Protein AF-A0A3D4HPI0-F1 (afdb_monomer_lite)

Radius of gyration: 21.5 Å; chains: 1; bounding box: 56×38×53 Å

Secondary structure (DSSP, 8-state):
-TTSHHHHHHHHHHHHHHHHHHHH-----------TTGGGG-SS-------------S------TT-EEEEEE-TTHHHHHHHHHTTS-TTPPEEEEEE---HHHHHHHHHHHHHHS--

Foldseek 3Di:
DCPDPVNVVVVVVVVVVLVVCLVPDDDPPPPPPDDPPVVVVPPDDDDDDDPDPDPDPDPDLDDPDPDEAEEEEEVVVLVVVLVVQQPDALSDDHYHYRYPDPPVCPVVSVVCSVVRHND

pLDDT: mean 74.22, std 20.11, range [33.28, 97.06]

Sequence (119 aa):
DAGSVQGVERFIYEMIDKIKIASRAQVLQGQGENLTVLSRLKNNGARTFSSKIRPGIDGGRRSFGSTLIAIGASTGGTEAIYHILRKLPSDMPGIVIVQHIPPKFSRMFADRMNSSTNL

Structure (mmCIF, N/CA/C/O backbone):
data_AF-A0A3D4HPI0-F1
#
_entry.id   AF-A0A3D4HPI0-F1
#
loop_
_atom_site.group_PDB
_atom_site.id
_atom_site.type_symbol
_atom_site.label_atom_id
_atom_site.label_alt_id
_atom_site.label_comp_id
_atom_site.label_asym_id
_atom_site.label_entity_id
_atom_site.label_seq_id
_atom_site.pdbx_PDB_ins_code
_atom_site.Cartn_x
_atom_site.Cartn_y
_atom_site.Cartn_z
_atom_site.occupancy
_atom_site.B_iso_or_equiv
_atom_site.auth_seq_id
_atom_site.auth_comp_id
_atom_site.auth_asym_id
_atom_site.auth_atom_id
_atom_site.pdbx_PDB_model_num
ATOM 1 N N . ASP A 1 1 ? 19.373 -4.921 -17.382 1.00 48.09 1 ASP A N 1
ATOM 2 C CA . ASP A 1 1 ? 20.247 -4.346 -16.340 1.00 48.09 1 ASP A CA 1
ATOM 3 C C . ASP A 1 1 ? 19.753 -3.007 -15.835 1.00 48.09 1 ASP A C 1
ATOM 5 O O . ASP A 1 1 ? 19.533 -2.085 -16.618 1.00 48.09 1 ASP A O 1
ATOM 9 N N . ALA A 1 2 ? 19.587 -2.905 -14.517 1.00 52.41 2 ALA A N 1
ATOM 10 C CA . ALA A 1 2 ? 19.135 -1.702 -13.811 1.00 52.41 2 ALA A CA 1
ATOM 11 C C . ALA A 1 2 ? 20.152 -0.535 -13.831 1.00 52.41 2 ALA A C 1
ATOM 13 O O . ALA A 1 2 ? 19.896 0.497 -13.223 1.00 52.41 2 ALA A O 1
ATOM 14 N N . GLY A 1 3 ? 21.289 -0.690 -14.521 1.00 51.75 3 GLY A N 1
ATOM 15 C CA . GLY A 1 3 ? 22.332 0.333 -14.676 1.00 51.75 3 GLY A CA 1
ATOM 16 C C . GLY A 1 3 ? 22.373 1.021 -16.046 1.00 51.75 3 GLY A C 1
ATOM 17 O O . GLY A 1 3 ? 23.251 1.843 -16.279 1.00 51.75 3 GLY A O 1
ATOM 18 N N . SER A 1 4 ? 21.464 0.692 -16.971 1.00 75.00 4 SER A N 1
ATOM 19 C CA . SER A 1 4 ? 21.391 1.370 -18.276 1.00 75.00 4 SER A CA 1
ATOM 20 C C . SER A 1 4 ? 20.600 2.679 -18.180 1.00 75.00 4 SER A C 1
ATOM 22 O O . SER A 1 4 ? 19.619 2.758 -17.440 1.00 75.00 4 SER A O 1
ATOM 24 N N . VAL A 1 5 ? 20.977 3.693 -18.970 1.00 74.88 5 VAL A N 1
ATOM 25 C CA . VAL A 1 5 ? 20.269 4.992 -19.050 1.00 74.88 5 VAL A CA 1
ATOM 26 C C . VAL A 1 5 ? 18.770 4.796 -19.321 1.00 74.88 5 VAL A C 1
ATOM 28 O O . VAL A 1 5 ? 17.929 5.410 -18.673 1.00 74.88 5 VAL A O 1
ATOM 31 N N . GLN A 1 6 ? 18.434 3.845 -20.193 1.00 76.12 6 GLN A N 1
ATOM 32 C CA . GLN A 1 6 ? 17.057 3.463 -20.527 1.00 76.12 6 GLN A CA 1
ATOM 33 C C . GLN A 1 6 ? 16.307 2.833 -19.339 1.00 76.12 6 GLN A C 1
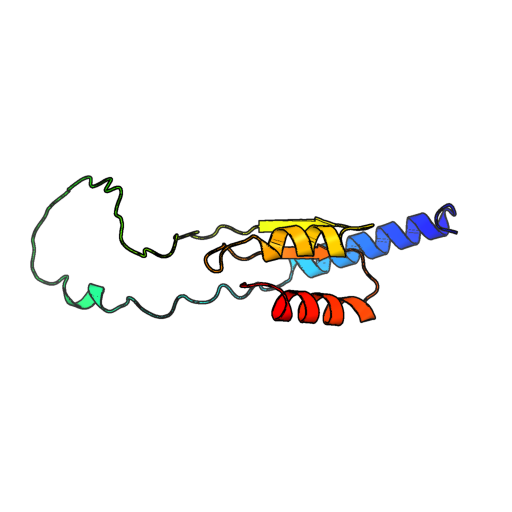ATOM 35 O O . GLN A 1 6 ? 15.095 2.998 -19.203 1.00 76.12 6 GLN A O 1
ATOM 40 N N . GLY A 1 7 ? 17.013 2.113 -18.462 1.00 76.69 7 GLY A N 1
ATOM 41 C CA . GLY A 1 7 ? 16.452 1.559 -17.230 1.00 76.69 7 GLY A CA 1
ATOM 42 C C . GLY A 1 7 ? 16.108 2.641 -16.205 1.00 76.69 7 GLY A C 1
ATOM 43 O O . GLY A 1 7 ? 15.044 2.579 -15.591 1.00 76.69 7 GLY A O 1
ATOM 44 N N . VAL A 1 8 ? 16.969 3.654 -16.064 1.00 79.00 8 VAL A N 1
ATOM 45 C CA . VAL A 1 8 ? 16.732 4.807 -15.176 1.00 79.00 8 VAL A CA 1
ATOM 46 C C . VAL A 1 8 ? 15.576 5.661 -15.688 1.00 79.00 8 VAL A C 1
ATOM 48 O O . VAL A 1 8 ? 14.703 6.052 -14.918 1.00 79.00 8 VAL A O 1
ATOM 51 N N . GLU A 1 9 ? 15.522 5.903 -16.994 1.00 84.81 9 GLU A N 1
ATOM 52 C CA . GLU A 1 9 ? 14.435 6.659 -17.611 1.00 84.81 9 GLU A CA 1
ATOM 53 C C . GLU A 1 9 ? 13.082 5.958 -17.412 1.00 84.81 9 GLU A C 1
ATOM 55 O O . GLU A 1 9 ? 12.122 6.568 -16.937 1.00 84.81 9 GLU A O 1
ATOM 60 N N . ARG A 1 10 ? 13.020 4.643 -17.659 1.00 80.88 10 ARG A N 1
ATOM 61 C CA . ARG A 1 10 ? 11.813 3.844 -17.403 1.00 80.88 10 ARG A CA 1
ATOM 62 C C . ARG A 1 10 ? 11.405 3.876 -15.926 1.00 80.88 10 ARG A C 1
ATOM 64 O O . ARG A 1 10 ? 10.217 3.965 -15.624 1.00 80.88 10 ARG A O 1
ATOM 71 N N . PHE A 1 11 ? 12.377 3.845 -15.016 1.00 74.31 11 PHE A N 1
ATOM 72 C CA . PHE A 1 11 ? 12.138 3.956 -13.578 1.00 74.31 11 PHE A CA 1
ATOM 73 C C . PHE A 1 11 ? 11.504 5.300 -13.194 1.00 74.31 11 PHE A C 1
ATOM 75 O O . PHE A 1 11 ? 10.534 5.324 -12.436 1.00 74.31 11 PHE A O 1
ATOM 82 N N . ILE A 1 12 ? 12.014 6.407 -13.738 1.00 79.88 12 ILE A N 1
ATOM 83 C CA . ILE A 1 12 ? 11.472 7.747 -13.482 1.00 79.88 12 ILE A CA 1
ATOM 84 C C . ILE A 1 12 ? 10.013 7.826 -13.944 1.00 79.88 12 ILE A C 1
ATOM 86 O O . ILE A 1 12 ? 9.157 8.261 -13.171 1.00 79.88 12 ILE A O 1
ATOM 90 N N . TYR A 1 13 ? 9.706 7.353 -15.156 1.00 85.94 13 TYR A N 1
ATOM 91 C CA . TYR A 1 13 ? 8.334 7.363 -15.670 1.00 85.94 13 TYR A CA 1
ATOM 92 C C . TYR A 1 13 ? 7.384 6.508 -14.823 1.00 85.94 13 TYR A C 1
ATOM 94 O O . TYR A 1 13 ? 6.317 6.985 -14.435 1.00 85.94 13 TYR A O 1
ATOM 102 N N . GLU A 1 14 ? 7.798 5.297 -14.437 1.00 81.94 14 GLU A N 1
ATOM 103 C CA . GLU A 1 14 ? 6.998 4.457 -13.541 1.00 81.94 14 GLU A CA 1
ATOM 104 C C . GLU A 1 14 ? 6.731 5.117 -12.181 1.00 81.94 14 GLU A C 1
ATOM 106 O O . GLU A 1 14 ? 5.660 4.933 -11.594 1.00 81.94 14 GLU A O 1
ATOM 111 N N . MET A 1 15 ? 7.704 5.858 -11.645 1.00 76.62 15 MET A N 1
ATOM 112 C CA . MET A 1 15 ? 7.559 6.549 -10.367 1.00 76.62 15 MET A CA 1
ATOM 113 C C . MET A 1 15 ? 6.574 7.719 -10.475 1.00 76.62 15 MET A C 1
ATOM 115 O O . MET A 1 15 ? 5.709 7.876 -9.610 1.00 76.62 15 MET A O 1
ATOM 119 N N . ILE A 1 16 ? 6.659 8.504 -11.552 1.00 79.19 16 ILE A N 1
ATOM 120 C CA . ILE A 1 16 ? 5.742 9.619 -11.831 1.00 79.19 16 ILE A CA 1
ATOM 121 C C . ILE A 1 16 ? 4.293 9.124 -11.911 1.00 79.19 16 ILE A C 1
ATOM 123 O O . ILE A 1 16 ? 3.406 9.729 -11.303 1.00 79.19 16 ILE A O 1
ATOM 127 N N . ASP A 1 17 ? 4.045 8.018 -12.613 1.00 81.25 17 ASP A N 1
ATOM 128 C CA . ASP A 1 17 ? 2.692 7.478 -12.768 1.00 81.25 17 ASP A CA 1
ATOM 129 C C . ASP A 1 17 ? 2.104 7.024 -11.432 1.00 81.25 17 ASP A C 1
ATOM 131 O O . ASP A 1 17 ? 0.960 7.354 -11.108 1.00 81.25 17 ASP A O 1
ATOM 135 N N . LYS A 1 18 ? 2.904 6.350 -10.599 1.00 70.56 18 LYS A N 1
ATOM 136 C CA . LYS A 1 18 ? 2.482 5.922 -9.256 1.00 70.56 18 LYS A CA 1
ATOM 137 C C . LYS A 1 18 ? 2.130 7.117 -8.364 1.00 70.56 18 LYS A C 1
ATOM 139 O O . LYS A 1 18 ? 1.112 7.069 -7.675 1.00 70.56 18 LYS A O 1
ATOM 144 N N . ILE A 1 19 ? 2.906 8.204 -8.420 1.00 73.50 19 ILE A N 1
ATOM 145 C CA . ILE A 1 19 ? 2.615 9.445 -7.679 1.00 73.50 19 ILE A CA 1
ATOM 146 C C . ILE A 1 19 ? 1.297 10.070 -8.157 1.00 73.50 19 ILE A C 1
ATOM 148 O O . ILE A 1 19 ? 0.451 10.422 -7.335 1.00 73.50 19 ILE A O 1
ATOM 152 N N . LYS A 1 20 ? 1.084 10.178 -9.474 1.00 76.56 20 LYS A N 1
ATOM 153 C CA . LYS A 1 20 ? -0.152 10.748 -10.042 1.00 76.56 20 LYS A CA 1
ATOM 154 C C . LYS A 1 20 ? -1.389 9.928 -9.680 1.00 76.56 20 LYS A C 1
ATOM 156 O O . LYS A 1 20 ? -2.420 10.509 -9.348 1.00 76.56 20 LYS A O 1
ATOM 161 N N . ILE A 1 21 ? -1.292 8.599 -9.739 1.00 73.12 21 ILE A N 1
ATOM 162 C CA . ILE A 1 21 ? -2.383 7.689 -9.366 1.00 73.12 21 ILE A CA 1
ATOM 163 C C . ILE A 1 21 ? -2.717 7.858 -7.881 1.00 73.12 21 ILE A C 1
ATOM 165 O O . ILE A 1 21 ? -3.877 8.089 -7.544 1.00 73.12 21 ILE A O 1
ATOM 169 N N . ALA A 1 22 ? -1.711 7.824 -7.002 1.00 65.50 22 ALA A N 1
ATOM 170 C CA . ALA A 1 22 ? -1.909 7.996 -5.564 1.00 65.50 22 ALA A CA 1
ATOM 171 C C . ALA A 1 22 ? -2.508 9.370 -5.217 1.00 65.50 22 ALA A C 1
ATOM 173 O O . ALA A 1 22 ? -3.439 9.450 -4.422 1.00 65.50 22 ALA A O 1
ATOM 174 N N . SER A 1 23 ? -2.043 10.444 -5.864 1.00 76.06 23 SER A N 1
ATOM 175 C CA . SER A 1 23 ? -2.543 11.809 -5.647 1.00 76.06 23 SER A CA 1
ATOM 176 C C . SER A 1 23 ? -4.018 12.001 -6.014 1.00 76.06 23 SER A C 1
ATOM 178 O O . SER A 1 23 ? -4.627 12.968 -5.561 1.00 76.06 23 SER A O 1
ATOM 180 N N . ARG A 1 24 ? -4.583 11.141 -6.868 1.00 77.75 24 ARG A N 1
ATOM 181 C CA . ARG A 1 24 ? -5.986 11.215 -7.315 1.00 77.75 24 ARG A CA 1
ATOM 182 C C . ARG A 1 24 ? -6.862 10.141 -6.675 1.00 77.75 24 ARG A C 1
ATOM 184 O O . ARG A 1 24 ? -8.062 10.110 -6.943 1.00 77.75 24 ARG A O 1
ATOM 191 N N . ALA A 1 25 ? -6.281 9.256 -5.869 1.00 76.12 25 ALA A N 1
ATOM 192 C CA . ALA A 1 25 ? -7.019 8.191 -5.219 1.00 76.12 25 ALA A CA 1
ATOM 193 C C . ALA A 1 25 ? -8.015 8.788 -4.216 1.00 76.12 25 ALA A C 1
ATOM 195 O O . ALA A 1 25 ? -7.639 9.512 -3.294 1.00 76.12 25 ALA A O 1
ATOM 196 N N . GLN A 1 26 ? -9.298 8.475 -4.394 1.00 70.00 26 GLN A N 1
ATOM 197 C CA . GLN A 1 26 ? -10.316 8.794 -3.402 1.00 70.00 26 GLN A CA 1
ATOM 198 C C . GLN A 1 26 ? -10.216 7.772 -2.274 1.00 70.00 26 GLN A C 1
ATOM 200 O O . GLN A 1 26 ? -10.684 6.640 -2.392 1.00 70.00 26 GLN A O 1
ATOM 205 N N . VAL A 1 27 ? -9.564 8.168 -1.184 1.00 66.62 27 VAL A N 1
ATOM 206 C CA . VAL A 1 27 ? -9.559 7.383 0.048 1.00 66.62 27 VAL A CA 1
ATOM 207 C C . VAL A 1 27 ? -10.940 7.540 0.666 1.00 66.62 27 VAL A C 1
ATOM 209 O O . VAL A 1 27 ? -11.297 8.628 1.118 1.00 66.62 27 VAL A O 1
ATOM 212 N N . LEU A 1 28 ? -11.735 6.471 0.655 1.00 62.06 28 LEU A N 1
ATOM 213 C CA . LEU A 1 28 ? -12.978 6.428 1.416 1.00 62.06 28 LEU A CA 1
ATOM 214 C C . LEU A 1 28 ? -12.616 6.638 2.891 1.00 62.06 28 LEU A C 1
ATOM 216 O O . LEU A 1 28 ? -12.108 5.734 3.550 1.00 62.06 28 LEU A O 1
ATOM 220 N N . GLN A 1 29 ? -12.853 7.843 3.414 1.00 54.22 29 GLN A N 1
ATOM 221 C CA . GLN A 1 29 ? -12.977 8.021 4.853 1.00 54.22 29 GLN A CA 1
ATOM 222 C C . GLN A 1 29 ? -14.199 7.206 5.249 1.00 54.22 29 GLN A C 1
ATOM 224 O O . GLN A 1 29 ? -15.318 7.571 4.887 1.00 54.22 29 GLN A O 1
ATOM 229 N N . GLY A 1 30 ? -13.980 6.080 5.931 1.00 46.72 30 GLY A N 1
ATOM 230 C CA . GLY A 1 30 ? -15.063 5.329 6.544 1.00 46.72 30 GLY A CA 1
ATOM 231 C C . GLY A 1 30 ? -15.883 6.307 7.370 1.00 46.72 30 GLY A C 1
ATOM 232 O O . GLY A 1 30 ? -15.403 6.820 8.382 1.00 46.72 30 GLY A O 1
ATOM 233 N N . GLN A 1 31 ? -17.082 6.634 6.886 1.00 45.75 31 GLN A N 1
ATOM 234 C CA . GLN A 1 31 ? -18.023 7.438 7.637 1.00 45.75 31 GLN A CA 1
ATOM 235 C C . GLN A 1 31 ? -18.281 6.654 8.914 1.00 45.75 31 GLN A C 1
ATOM 237 O O . GLN A 1 31 ? -18.794 5.537 8.880 1.00 45.75 31 GLN A O 1
ATOM 242 N N . GLY A 1 32 ? -17.823 7.208 10.035 1.00 46.41 32 GLY A N 1
ATOM 243 C CA . GLY A 1 32 ? -18.191 6.726 11.350 1.00 46.41 32 GLY A CA 1
ATOM 244 C C . GLY A 1 32 ? -19.696 6.886 11.48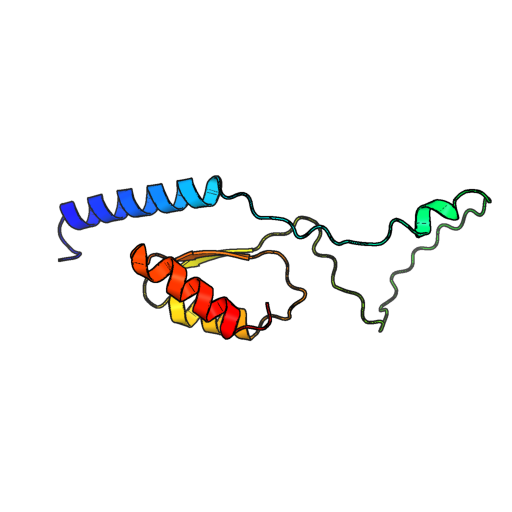8 1.00 46.41 32 GLY A C 1
ATOM 245 O O . GLY A 1 32 ? -20.179 7.932 11.910 1.00 46.41 32 GLY A O 1
ATOM 246 N N . GLU A 1 33 ? -20.428 5.864 11.069 1.00 51.28 33 GLU A N 1
ATOM 247 C CA . GLU A 1 33 ? -21.837 5.693 11.364 1.00 51.28 33 GLU A CA 1
ATOM 248 C C . GLU A 1 33 ? -22.026 5.790 12.886 1.00 51.28 33 GLU A C 1
ATOM 250 O O . GLU A 1 33 ? -21.386 5.073 13.658 1.00 51.28 33 GLU A O 1
ATOM 255 N N . ASN A 1 34 ? -22.955 6.671 13.263 1.00 45.47 34 ASN A N 1
ATOM 256 C CA . ASN A 1 34 ? -23.581 6.873 14.571 1.00 45.47 34 ASN A CA 1
ATOM 257 C C . ASN A 1 34 ? -22.86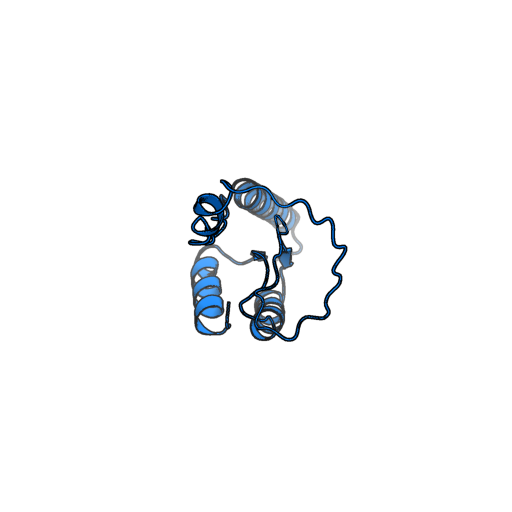9 7.738 15.624 1.00 45.47 34 ASN A C 1
ATOM 259 O O . ASN A 1 34 ? -22.112 7.245 16.451 1.00 45.47 34 ASN A O 1
ATOM 263 N N . LEU A 1 35 ? -23.308 9.006 15.717 1.00 47.09 35 LEU A N 1
ATOM 264 C CA . LEU A 1 35 ? -23.801 9.598 16.980 1.00 47.09 35 LEU A CA 1
ATOM 265 C C . LEU A 1 35 ? -24.630 10.884 16.758 1.00 47.09 35 LEU A C 1
ATOM 267 O O . LEU A 1 35 ? -24.507 11.877 17.471 1.00 47.09 35 LEU A O 1
ATOM 271 N N . THR A 1 36 ? -25.582 10.845 15.821 1.00 43.41 36 THR A N 1
ATOM 272 C CA . THR A 1 36 ? -26.636 11.876 15.662 1.00 43.41 36 THR A CA 1
ATOM 273 C C . THR A 1 36 ? -27.739 11.762 16.735 1.00 43.41 36 THR A C 1
ATOM 275 O O . THR A 1 36 ? -28.797 12.376 16.627 1.00 43.41 36 THR A O 1
ATOM 278 N N . VAL A 1 37 ? -27.518 10.988 17.805 1.00 48.91 37 VAL A N 1
ATOM 279 C CA . VAL A 1 37 ? -28.493 10.795 18.896 1.00 48.91 37 VAL A CA 1
ATOM 280 C C . VAL A 1 37 ? -28.392 11.900 19.960 1.00 48.91 37 VAL A C 1
ATOM 282 O O . VAL A 1 37 ? -29.367 12.184 20.651 1.00 48.91 37 VAL A O 1
ATOM 285 N N . LEU A 1 38 ? -27.267 12.621 20.045 1.00 45.47 38 LEU A N 1
ATOM 286 C CA . LEU A 1 38 ? -27.082 13.679 21.051 1.00 45.47 38 LEU A CA 1
ATOM 287 C C . LEU A 1 38 ? -27.679 15.042 20.657 1.00 45.47 38 LEU A C 1
ATOM 289 O O . LEU A 1 38 ? -27.830 15.914 21.512 1.00 45.47 38 LEU A O 1
ATOM 293 N N . SER A 1 39 ? -28.094 15.234 19.402 1.00 45.59 39 SER A N 1
ATOM 294 C CA . SER A 1 39 ? -28.704 16.501 18.963 1.00 45.59 39 SER A CA 1
ATOM 295 C C . SER A 1 39 ? -30.169 16.657 19.389 1.00 45.59 39 SER A C 1
ATOM 297 O O . SER A 1 39 ? -30.696 17.764 19.330 1.00 45.59 39 SER A O 1
ATOM 299 N N . ARG A 1 40 ? -30.826 15.589 19.876 1.00 42.06 40 ARG A N 1
ATOM 300 C CA . ARG A 1 40 ? -32.219 15.645 20.367 1.00 42.06 40 ARG A CA 1
ATOM 301 C C . ARG A 1 40 ? -32.367 16.120 21.819 1.00 42.06 40 ARG A C 1
ATOM 303 O O . ARG A 1 40 ? -33.488 16.352 22.250 1.00 42.06 40 ARG A O 1
ATOM 310 N N . LEU A 1 41 ? -31.271 16.329 22.557 1.00 47.88 41 LEU A N 1
ATOM 311 C CA . LEU A 1 41 ? -31.316 16.799 23.954 1.00 47.88 41 LEU A CA 1
ATOM 312 C C . LEU A 1 41 ? -30.972 18.290 24.129 1.00 47.88 41 LEU A C 1
ATOM 314 O O . LEU A 1 41 ? -30.947 18.791 25.248 1.00 47.88 41 LEU A O 1
ATOM 318 N N . LYS A 1 42 ? -30.750 19.038 23.041 1.00 43.31 42 LYS A N 1
ATOM 319 C CA . LYS A 1 42 ? -30.326 20.452 23.086 1.00 43.31 42 LYS A CA 1
ATOM 320 C C . LYS A 1 42 ? -31.445 21.477 23.330 1.00 43.31 42 LYS A C 1
ATOM 322 O O . LYS A 1 42 ? -31.222 22.663 23.114 1.00 43.31 42 LYS A O 1
ATOM 327 N N . ASN A 1 43 ? -32.610 21.044 23.810 1.00 44.56 43 ASN A N 1
ATOM 328 C CA . ASN A 1 43 ? -33.764 21.914 24.052 1.00 44.56 43 ASN A CA 1
ATOM 329 C C . ASN A 1 43 ? -34.113 22.103 25.533 1.00 44.56 43 ASN A C 1
ATOM 331 O O . ASN A 1 43 ? -35.272 22.338 25.830 1.00 44.56 43 ASN A O 1
ATOM 335 N N . ASN A 1 44 ? -33.148 22.049 26.459 1.00 44.56 44 ASN A N 1
ATOM 336 C CA . ASN A 1 44 ? -33.325 22.665 27.779 1.00 44.56 44 ASN A CA 1
ATOM 337 C C . ASN A 1 44 ? -31.991 23.165 28.338 1.00 44.56 44 ASN A C 1
ATOM 339 O O . ASN A 1 44 ? -31.032 22.414 28.500 1.00 44.56 44 ASN A O 1
ATOM 343 N N . GLY A 1 45 ? -31.933 24.476 28.567 1.00 48.22 45 GLY A N 1
ATOM 344 C CA . GLY A 1 45 ? -30.727 25.210 28.912 1.00 48.22 45 GLY A CA 1
ATOM 345 C C . GLY A 1 45 ? -30.081 24.757 30.217 1.00 48.22 45 GLY A C 1
ATOM 346 O O . GLY A 1 45 ? -30.681 24.827 31.281 1.00 48.22 45 GLY A O 1
ATOM 347 N N . ALA A 1 46 ? -28.803 24.403 30.137 1.00 39.97 46 ALA A N 1
ATOM 348 C CA . ALA A 1 46 ? -27.884 24.499 31.258 1.00 39.97 46 ALA A CA 1
ATOM 349 C C . ALA A 1 46 ? -26.478 24.764 30.712 1.00 39.97 46 ALA A C 1
ATOM 351 O O . ALA A 1 46 ? -25.866 23.939 30.035 1.00 39.97 46 ALA A O 1
ATOM 352 N N . ARG A 1 47 ? -25.979 25.970 30.984 1.00 48.59 47 ARG A N 1
ATOM 353 C CA . ARG A 1 47 ? -24.577 26.338 30.804 1.00 48.59 47 ARG A CA 1
ATOM 354 C C . ARG A 1 47 ? -23.748 25.567 31.826 1.00 48.59 47 ARG A C 1
ATOM 356 O O . ARG A 1 47 ? -23.931 25.761 33.024 1.00 48.59 47 ARG A O 1
ATOM 363 N N . THR A 1 48 ? -22.775 24.780 31.384 1.00 33.28 48 THR A N 1
ATOM 364 C CA . THR A 1 48 ? -21.622 24.452 32.231 1.00 33.28 48 THR A CA 1
ATOM 365 C C . THR A 1 48 ? -20.384 24.304 31.359 1.00 33.28 48 THR A C 1
ATOM 367 O O . THR A 1 48 ? -20.152 23.275 30.731 1.00 33.28 48 THR A O 1
ATOM 370 N N . PHE A 1 49 ? -19.587 25.370 31.312 1.00 51.03 49 PHE A N 1
ATOM 371 C CA . PHE A 1 49 ? -18.181 25.277 30.944 1.00 51.03 49 PHE A CA 1
ATOM 372 C C . PHE A 1 49 ? -17.496 24.435 32.027 1.00 51.03 49 PHE A C 1
ATOM 374 O O . PHE A 1 49 ? -17.416 24.849 33.180 1.00 51.03 49 PHE A O 1
ATOM 381 N N . SER A 1 50 ? -17.035 23.239 31.677 1.00 41.59 50 SER A N 1
ATOM 382 C CA . SER A 1 50 ? -16.155 22.447 32.532 1.00 41.59 50 SER A CA 1
ATOM 383 C C . SER A 1 50 ? -15.024 21.934 31.660 1.00 41.59 50 SER A C 1
ATOM 385 O O . SER A 1 50 ? -15.205 21.017 30.860 1.00 41.59 50 SER A O 1
ATOM 387 N N . SER A 1 51 ? -13.856 22.563 31.805 1.00 51.00 51 SER A N 1
ATOM 388 C CA . SER A 1 51 ? -12.598 21.978 31.368 1.00 51.00 51 SER A CA 1
ATOM 389 C C . SER A 1 51 ? -12.469 20.614 32.040 1.00 51.00 51 SER A C 1
ATOM 391 O O . SER A 1 51 ? -12.337 20.516 33.260 1.00 51.00 51 SER A O 1
ATOM 393 N N . LYS A 1 52 ? -12.547 19.553 31.249 1.00 38.22 52 LYS A N 1
ATOM 394 C CA . LYS A 1 52 ? -12.379 18.185 31.723 1.00 38.22 52 LYS A CA 1
ATOM 395 C C . LYS A 1 52 ? -11.389 17.493 30.803 1.00 38.22 52 LYS A C 1
ATOM 397 O O . LYS A 1 52 ? -11.762 16.707 29.941 1.00 38.22 52 LYS A O 1
ATOM 402 N N . ILE A 1 53 ? -10.107 17.782 31.029 1.00 50.00 53 ILE A N 1
ATOM 403 C CA . ILE A 1 53 ? -9.074 16.773 30.805 1.00 50.00 53 ILE A CA 1
ATOM 404 C C . ILE A 1 53 ? -9.406 15.657 31.797 1.00 50.00 53 ILE A C 1
ATOM 406 O O . ILE A 1 53 ? -9.199 15.797 32.999 1.00 50.00 53 ILE A O 1
ATOM 410 N N . ARG A 1 54 ? -10.029 14.590 31.300 1.00 39.59 54 ARG A N 1
ATOM 411 C CA . ARG A 1 54 ? -10.153 13.328 32.024 1.00 39.59 54 ARG A CA 1
ATOM 412 C C . ARG A 1 54 ? -9.183 12.351 31.364 1.00 39.59 54 ARG A C 1
ATOM 414 O O . ARG A 1 54 ? -9.348 12.107 30.169 1.00 39.59 54 ARG A O 1
ATOM 421 N N . PRO A 1 55 ? -8.216 11.764 32.087 1.00 44.38 55 PRO A N 1
ATOM 422 C CA . PRO A 1 55 ? -7.614 10.514 31.654 1.00 44.38 55 PRO A CA 1
ATOM 423 C C . PRO A 1 55 ? -8.681 9.433 31.880 1.00 44.38 55 PRO A C 1
ATOM 425 O O . PRO A 1 55 ? -8.815 8.879 32.967 1.00 44.38 55 PRO A O 1
ATOM 428 N N . GLY A 1 56 ? -9.561 9.268 30.893 1.00 40.22 56 GLY A N 1
ATOM 429 C CA . GLY A 1 56 ? -10.704 8.366 30.959 1.00 40.22 56 GLY A CA 1
ATOM 430 C C . GLY A 1 56 ? -10.319 6.974 30.490 1.00 40.22 56 GLY A C 1
ATOM 431 O O . GLY A 1 56 ? -10.157 6.747 29.296 1.00 40.22 56 GLY A O 1
ATOM 432 N N . ILE A 1 57 ? -10.185 6.065 31.452 1.00 50.69 57 ILE A N 1
ATOM 433 C CA . ILE A 1 57 ? -10.246 4.614 31.285 1.00 50.69 57 ILE A CA 1
ATOM 434 C C . ILE A 1 57 ? -11.692 4.275 30.906 1.00 50.69 57 ILE A C 1
ATOM 436 O O . ILE A 1 57 ? -12.496 3.941 31.758 1.00 50.69 57 ILE A O 1
ATOM 440 N N . ASP A 1 58 ? -12.022 4.446 29.634 1.00 43.19 58 ASP A N 1
ATOM 441 C CA . ASP A 1 58 ? -13.211 3.926 28.961 1.00 43.19 58 ASP A CA 1
ATOM 442 C C . ASP A 1 58 ? -12.750 3.629 27.530 1.00 43.19 58 ASP A C 1
ATOM 444 O O . ASP A 1 58 ? -11.900 4.359 27.024 1.00 43.19 58 ASP A O 1
ATOM 448 N N . GLY A 1 59 ? -13.245 2.565 26.888 1.00 48.91 59 GLY A N 1
ATOM 449 C CA . GLY A 1 59 ? -12.872 2.091 25.540 1.00 48.91 59 GLY A CA 1
ATOM 450 C C . GLY A 1 59 ? -13.149 3.074 24.387 1.00 48.91 59 GLY A C 1
ATOM 451 O O . GLY A 1 59 ? -13.809 2.733 23.407 1.00 48.91 59 GLY A O 1
ATOM 452 N N . GLY A 1 60 ? -12.669 4.308 24.515 1.00 47.31 60 GLY A N 1
ATOM 453 C CA . GLY A 1 60 ? -12.796 5.421 23.600 1.00 47.31 60 GLY A CA 1
ATOM 454 C C . GLY A 1 60 ? -11.903 5.205 22.396 1.00 47.31 60 GLY A C 1
ATOM 455 O O . GLY A 1 60 ? -10.683 5.341 22.461 1.00 47.31 60 GLY A O 1
ATOM 456 N N . ARG A 1 61 ? -12.549 4.886 21.280 1.00 58.44 61 ARG A N 1
ATOM 457 C CA . ARG A 1 61 ? -11.975 4.900 19.937 1.00 58.44 61 ARG A CA 1
ATOM 458 C C . ARG A 1 61 ? -11.179 6.199 19.758 1.00 58.44 61 ARG A C 1
ATOM 460 O O . ARG A 1 61 ? -11.756 7.287 19.845 1.00 58.44 61 ARG A O 1
ATOM 467 N N . ARG A 1 62 ? -9.858 6.100 19.569 1.00 63.84 62 ARG A N 1
ATOM 468 C CA . ARG A 1 62 ? -8.999 7.274 19.374 1.00 63.84 62 ARG A CA 1
ATOM 469 C C . ARG A 1 62 ? -9.504 8.044 18.151 1.00 63.84 62 ARG A C 1
ATOM 471 O O . ARG A 1 62 ? -9.596 7.492 17.060 1.00 63.84 62 ARG A O 1
ATOM 478 N N . SER A 1 63 ? -9.895 9.306 18.338 1.00 69.62 63 SER A N 1
ATOM 479 C CA . SER A 1 63 ? -10.373 10.144 17.235 1.00 69.62 63 SER A CA 1
ATOM 480 C C . SER A 1 63 ? -9.179 10.765 16.523 1.00 69.62 63 SER A C 1
ATOM 482 O O . SER A 1 63 ? -8.529 11.664 17.054 1.00 69.62 63 SER A O 1
ATOM 484 N N . PHE A 1 64 ? -8.887 10.271 15.322 1.00 76.62 64 PHE A N 1
ATOM 485 C CA . PHE A 1 64 ? -7.786 10.750 14.486 1.00 76.62 64 PHE A CA 1
ATOM 486 C C . PHE A 1 64 ? -8.160 11.915 13.555 1.00 76.62 64 PHE A C 1
ATOM 488 O O . PHE A 1 64 ? -7.351 12.314 12.722 1.00 76.62 64 PHE A O 1
ATOM 495 N N . GLY A 1 65 ? -9.363 12.487 13.681 1.00 78.62 65 GLY A N 1
ATOM 496 C CA . GLY A 1 65 ? -9.799 13.620 12.857 1.00 78.62 65 GLY A CA 1
ATOM 497 C C . GLY A 1 65 ? -9.565 13.390 11.355 1.00 78.62 65 GLY A C 1
ATOM 498 O O . GLY A 1 65 ? -9.968 12.368 10.807 1.00 78.62 65 GLY A O 1
ATOM 499 N N . SER A 1 66 ? -8.895 14.340 10.696 1.00 83.62 66 SER A N 1
ATOM 500 C CA . SER A 1 66 ? -8.509 14.283 9.276 1.00 83.62 66 SER A CA 1
ATOM 501 C C . SER A 1 66 ? -7.060 13.819 9.047 1.00 83.62 66 SER A C 1
ATOM 503 O O . SER A 1 66 ? -6.447 14.185 8.044 1.00 83.62 66 SER A O 1
ATOM 505 N N . THR A 1 67 ? -6.471 13.069 9.981 1.00 89.69 67 THR A N 1
ATOM 506 C CA . THR A 1 67 ? -5.097 12.565 9.855 1.00 89.69 67 THR A CA 1
ATOM 507 C C . THR A 1 67 ? -5.028 11.370 8.900 1.00 89.69 67 THR A C 1
ATOM 509 O O . THR A 1 67 ? -5.854 10.463 8.961 1.00 89.69 67 THR A O 1
ATOM 512 N N . LEU A 1 68 ? -4.004 11.358 8.042 1.00 90.81 68 LEU A N 1
ATOM 513 C CA . LEU A 1 68 ? -3.678 10.270 7.120 1.00 90.81 68 LEU A CA 1
ATOM 514 C C . LEU A 1 68 ? -2.192 9.921 7.261 1.00 90.81 68 LEU A C 1
ATOM 516 O O . LEU A 1 68 ? -1.361 10.815 7.421 1.00 90.81 68 LEU A O 1
ATOM 520 N N . ILE A 1 69 ? -1.854 8.637 7.163 1.00 90.88 69 ILE A N 1
ATOM 521 C CA . ILE A 1 69 ? -0.465 8.170 7.088 1.00 90.88 69 ILE A CA 1
ATOM 522 C C . ILE A 1 69 ? -0.164 7.787 5.637 1.00 90.88 69 ILE A C 1
ATOM 524 O O . ILE A 1 69 ? -0.886 6.992 5.043 1.00 90.88 69 ILE A O 1
ATOM 528 N N . ALA A 1 70 ? 0.913 8.323 5.066 1.00 94.06 70 ALA A N 1
ATOM 529 C CA . ALA A 1 70 ? 1.396 7.941 3.741 1.00 94.06 70 ALA A CA 1
ATOM 530 C C . ALA A 1 70 ? 2.731 7.191 3.859 1.00 94.06 70 ALA A C 1
ATOM 532 O O . ALA A 1 70 ? 3.650 7.667 4.524 1.00 94.06 70 ALA A O 1
ATOM 533 N N . ILE A 1 71 ? 2.848 6.029 3.212 1.00 91.19 71 ILE A N 1
ATOM 534 C CA . ILE A 1 71 ? 4.064 5.202 3.196 1.00 91.19 71 ILE A CA 1
ATOM 535 C C . ILE A 1 71 ? 4.508 4.992 1.748 1.00 91.19 71 ILE A C 1
ATOM 537 O O . ILE A 1 71 ? 3.749 4.479 0.928 1.00 91.19 71 ILE A O 1
ATOM 541 N N . GLY A 1 72 ? 5.752 5.354 1.438 1.00 91.12 72 GLY A N 1
ATOM 542 C CA . GLY A 1 72 ? 6.407 5.041 0.167 1.00 91.12 72 GLY A CA 1
ATOM 543 C C . GLY A 1 72 ? 7.511 4.008 0.373 1.00 91.12 72 GLY A C 1
ATOM 544 O O . GLY A 1 72 ? 8.350 4.189 1.254 1.00 91.12 72 GLY A O 1
ATOM 545 N N . ALA A 1 73 ? 7.528 2.934 -0.418 1.00 90.50 73 ALA A N 1
ATOM 546 C CA . ALA A 1 73 ? 8.547 1.891 -0.309 1.00 90.50 73 ALA A CA 1
ATOM 547 C C . ALA A 1 73 ? 8.873 1.216 -1.656 1.00 90.50 73 ALA A C 1
ATOM 549 O O . ALA A 1 73 ? 8.135 1.327 -2.637 1.00 90.50 73 ALA A O 1
ATOM 550 N N . SER A 1 74 ? 10.020 0.533 -1.713 1.00 82.44 74 SER A N 1
ATOM 551 C CA . SER A 1 74 ? 10.549 -0.114 -2.923 1.00 82.44 74 SER A CA 1
ATOM 552 C C . SER A 1 74 ? 11.194 -1.463 -2.564 1.00 82.44 74 SER A C 1
ATOM 554 O O . SER A 1 74 ? 10.504 -2.324 -2.017 1.00 82.44 74 SER A O 1
ATOM 556 N N . THR A 1 75 ? 12.485 -1.678 -2.823 1.00 82.38 75 THR A N 1
ATOM 557 C CA . THR A 1 75 ? 13.202 -2.914 -2.466 1.00 82.38 75 THR A CA 1
ATOM 558 C C . THR A 1 75 ? 13.039 -3.257 -0.982 1.00 82.38 75 THR A C 1
ATOM 560 O O . THR A 1 75 ? 13.273 -2.415 -0.120 1.00 82.38 75 THR A O 1
ATOM 563 N N . GLY A 1 76 ? 12.601 -4.486 -0.680 1.00 87.38 76 GLY A N 1
ATOM 564 C CA . GLY A 1 76 ? 12.324 -4.950 0.691 1.00 87.38 76 GLY A CA 1
ATOM 565 C C . GLY A 1 76 ? 11.070 -4.350 1.349 1.00 87.38 76 GLY A C 1
ATOM 566 O O . GLY A 1 76 ? 10.698 -4.753 2.450 1.00 87.38 76 GLY A O 1
ATOM 567 N N . GLY A 1 77 ? 10.386 -3.420 0.676 1.00 92.19 77 GLY A N 1
ATOM 568 C CA . GLY A 1 77 ? 9.251 -2.681 1.223 1.00 92.19 77 GLY A CA 1
ATOM 569 C C . GLY A 1 77 ? 8.036 -3.547 1.546 1.00 92.19 77 GLY A C 1
ATOM 570 O O . GLY A 1 77 ? 7.349 -3.277 2.526 1.00 92.19 77 GLY A O 1
ATOM 571 N N . THR A 1 78 ? 7.810 -4.634 0.803 1.00 94.38 78 THR A N 1
ATOM 572 C CA . THR A 1 78 ? 6.675 -5.542 1.034 1.00 94.38 78 THR A CA 1
ATOM 573 C C . THR A 1 78 ? 6.703 -6.162 2.430 1.00 94.38 78 THR A C 1
ATOM 575 O O . THR A 1 78 ? 5.693 -6.136 3.131 1.00 94.38 78 THR A O 1
ATOM 578 N N . GLU A 1 79 ? 7.860 -6.672 2.861 1.00 95.56 79 GLU A N 1
ATOM 579 C CA . GLU A 1 79 ? 8.018 -7.248 4.200 1.00 95.56 79 GLU A CA 1
ATOM 580 C C . GLU A 1 79 ? 8.077 -6.160 5.273 1.00 95.56 79 GLU A C 1
ATOM 582 O O . GLU A 1 79 ? 7.464 -6.304 6.329 1.00 95.56 79 GLU A O 1
ATOM 587 N N . ALA A 1 80 ? 8.754 -5.040 5.003 1.00 94.44 80 ALA A N 1
ATOM 588 C CA . ALA A 1 80 ? 8.831 -3.932 5.952 1.00 94.44 80 ALA A CA 1
ATOM 589 C C . ALA A 1 80 ? 7.439 -3.370 6.287 1.00 94.44 80 ALA A C 1
ATOM 591 O O . ALA A 1 80 ? 7.093 -3.225 7.460 1.00 94.44 80 ALA A O 1
ATOM 592 N N . ILE A 1 81 ? 6.614 -3.120 5.266 1.00 97.06 81 ILE A N 1
ATOM 593 C CA . ILE A 1 81 ? 5.234 -2.656 5.433 1.00 97.06 81 ILE A CA 1
ATOM 594 C C . ILE A 1 81 ? 4.419 -3.699 6.194 1.00 97.06 81 ILE A C 1
ATOM 596 O O . ILE A 1 81 ? 3.752 -3.348 7.163 1.00 97.06 81 ILE A O 1
ATOM 600 N N . TYR A 1 82 ? 4.523 -4.978 5.829 1.00 96.81 82 TYR A N 1
ATOM 601 C CA . TYR A 1 82 ? 3.842 -6.049 6.554 1.00 96.81 82 TYR A CA 1
ATOM 602 C C . TYR A 1 82 ? 4.185 -6.048 8.053 1.00 96.81 82 TYR A C 1
ATOM 604 O O . TYR A 1 82 ? 3.290 -6.113 8.899 1.00 96.81 82 TYR A O 1
ATOM 612 N N . HIS A 1 83 ? 5.468 -5.914 8.400 1.00 96.69 83 HIS A N 1
ATOM 613 C CA . HIS A 1 83 ? 5.926 -5.864 9.789 1.00 96.69 83 HIS A CA 1
ATOM 614 C C . HIS A 1 83 ? 5.424 -4.649 10.568 1.00 96.69 83 HIS A C 1
ATOM 616 O O . HIS A 1 83 ? 5.238 -4.755 11.783 1.00 96.69 83 HIS A O 1
ATOM 622 N N . ILE A 1 84 ? 5.215 -3.521 9.891 1.00 95.44 84 ILE A N 1
ATOM 623 C CA . ILE A 1 84 ? 4.611 -2.327 10.480 1.00 95.44 84 ILE A CA 1
ATOM 624 C C . ILE A 1 84 ? 3.122 -2.583 10.7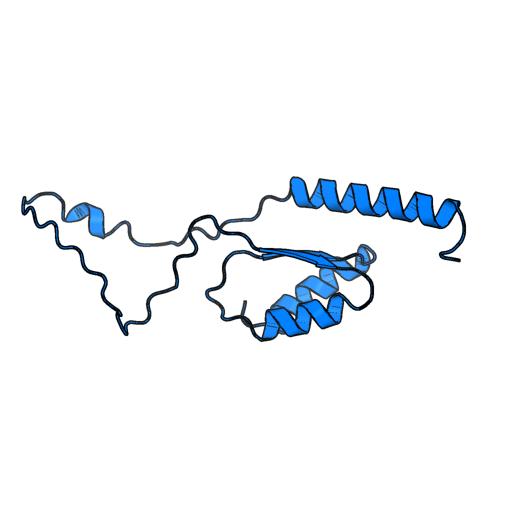08 1.00 95.44 84 ILE A C 1
ATOM 626 O O . ILE A 1 84 ? 2.679 -2.5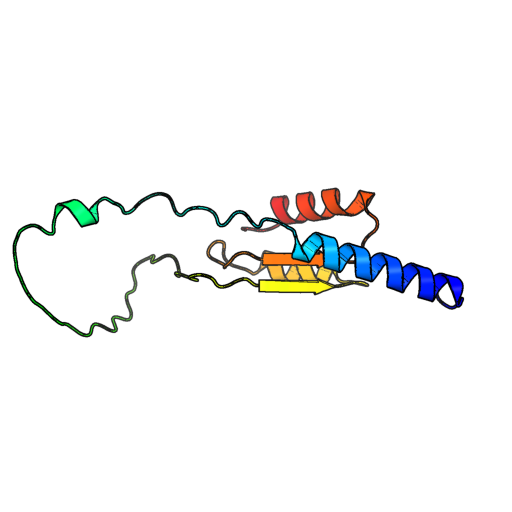62 11.854 1.00 95.44 84 ILE A O 1
ATOM 630 N N . LEU A 1 85 ? 2.369 -2.891 9.645 1.00 96.31 85 LEU A N 1
ATOM 631 C CA . LEU A 1 85 ? 0.907 -2.993 9.688 1.00 96.31 85 LEU A CA 1
ATOM 632 C C . LEU A 1 85 ? 0.418 -4.061 10.674 1.00 96.31 85 LEU A C 1
ATOM 634 O O . LEU A 1 85 ? -0.526 -3.813 11.415 1.00 96.31 85 LEU A O 1
ATOM 638 N N . ARG A 1 86 ? 1.100 -5.212 10.775 1.00 96.12 86 ARG A N 1
ATOM 639 C CA . ARG A 1 86 ? 0.732 -6.284 11.725 1.00 96.12 86 ARG A CA 1
ATOM 640 C C . ARG A 1 86 ? 0.828 -5.886 13.203 1.00 96.12 86 ARG A C 1
ATOM 642 O O . ARG A 1 86 ? 0.337 -6.620 14.054 1.00 96.12 86 ARG A O 1
ATOM 649 N N . LYS A 1 87 ? 1.548 -4.805 13.522 1.00 94.56 87 LYS A N 1
ATOM 650 C CA . LYS A 1 87 ? 1.719 -4.293 14.892 1.00 94.56 87 LYS A CA 1
ATOM 651 C C . LYS A 1 87 ? 0.783 -3.123 15.190 1.00 94.56 87 LYS A C 1
ATOM 653 O O . LYS A 1 87 ? 0.756 -2.661 16.329 1.00 94.56 87 LYS A O 1
ATOM 658 N N . LEU A 1 88 ? 0.066 -2.616 14.186 1.00 94.06 88 LEU A N 1
ATOM 659 C CA . LEU A 1 88 ? -0.840 -1.493 14.365 1.00 94.06 88 LEU A CA 1
ATOM 660 C C . LEU A 1 88 ? -2.180 -1.974 14.951 1.00 94.06 88 LEU A C 1
ATOM 662 O O . LEU A 1 88 ? -2.677 -3.030 14.559 1.00 94.06 88 LEU A O 1
ATOM 666 N N . PRO A 1 89 ? -2.772 -1.218 15.890 1.00 92.06 89 PRO A N 1
ATOM 667 C CA . PRO A 1 89 ? -4.134 -1.454 16.345 1.00 92.06 89 PRO A CA 1
ATOM 668 C C . PRO A 1 89 ? -5.148 -1.116 15.241 1.00 92.06 89 PRO A C 1
ATOM 670 O O . PRO A 1 89 ? -4.886 -0.286 14.372 1.00 92.06 89 PRO A O 1
ATOM 673 N N . SER A 1 90 ? -6.338 -1.712 15.319 1.00 90.31 90 SER A N 1
ATOM 674 C CA . SER A 1 90 ? -7.432 -1.523 14.351 1.00 90.31 90 SER A CA 1
ATOM 675 C C . SER A 1 90 ? -8.034 -0.113 14.354 1.00 90.31 90 SER A C 1
ATOM 677 O O . SER A 1 90 ? -8.841 0.229 13.497 1.00 90.31 90 SER A O 1
ATOM 679 N N . ASP A 1 91 ? -7.699 0.707 15.352 1.00 88.38 91 ASP A N 1
ATOM 680 C CA . ASP A 1 91 ? -8.222 2.062 15.503 1.00 88.38 91 ASP A CA 1
ATOM 681 C C . ASP A 1 91 ? -7.368 3.128 14.802 1.00 88.38 91 ASP A C 1
ATOM 683 O O . ASP A 1 91 ? -7.657 4.308 14.958 1.00 88.38 91 ASP A O 1
ATOM 687 N N . MET A 1 92 ? -6.334 2.743 14.045 1.00 91.75 92 MET A N 1
ATOM 688 C CA . MET A 1 92 ? -5.433 3.679 13.365 1.00 91.75 92 MET A CA 1
ATOM 689 C C . MET A 1 92 ? -6.130 4.569 12.313 1.00 91.75 92 MET A C 1
ATOM 691 O O . MET A 1 92 ? -7.141 4.175 11.727 1.00 91.75 92 MET A O 1
ATOM 695 N N . PRO A 1 93 ? -5.579 5.769 12.022 1.00 92.12 93 PRO A N 1
ATOM 696 C CA . PRO A 1 93 ? -6.030 6.578 10.891 1.00 92.12 93 PRO A CA 1
ATOM 697 C C . PRO A 1 93 ? -5.811 5.844 9.563 1.00 92.12 93 PRO A C 1
ATOM 699 O O . PRO A 1 93 ? -5.002 4.920 9.479 1.00 92.12 93 PRO A O 1
ATOM 702 N N . GLY A 1 94 ? -6.476 6.311 8.502 1.00 91.75 94 GLY A N 1
ATOM 703 C CA . GLY A 1 94 ? -6.296 5.761 7.158 1.00 91.75 94 GLY A CA 1
ATOM 704 C C . GLY A 1 94 ? -4.829 5.788 6.708 1.00 91.75 94 GLY A C 1
ATOM 705 O O . GLY A 1 94 ? -4.118 6.775 6.924 1.00 91.75 94 GLY A O 1
ATOM 706 N N . ILE A 1 95 ? -4.386 4.702 6.069 1.00 95.19 95 ILE A N 1
ATOM 707 C CA . ILE A 1 95 ? -3.009 4.527 5.594 1.00 95.19 95 ILE A CA 1
ATOM 708 C C . ILE A 1 95 ? -3.019 4.342 4.077 1.00 95.19 95 ILE A C 1
ATOM 710 O O . ILE A 1 95 ? -3.663 3.432 3.561 1.00 95.19 95 ILE A O 1
ATOM 714 N N . VAL A 1 96 ? -2.278 5.185 3.360 1.00 95.00 96 VAL A N 1
ATOM 715 C CA . VAL A 1 96 ? -2.061 5.068 1.913 1.00 95.00 96 VAL A CA 1
ATOM 716 C C . VAL A 1 96 ? -0.638 4.602 1.661 1.00 95.00 96 VAL A C 1
ATOM 718 O O . VAL A 1 96 ? 0.318 5.171 2.186 1.00 95.00 96 VAL A O 1
ATOM 721 N N . ILE A 1 97 ? -0.490 3.563 0.844 1.00 95.00 97 ILE A N 1
ATOM 722 C CA . ILE A 1 97 ? 0.798 2.930 0.571 1.00 95.00 97 ILE A CA 1
ATOM 723 C C . ILE A 1 97 ? 1.084 2.989 -0.925 1.00 95.00 97 ILE A C 1
ATOM 725 O O . ILE A 1 97 ? 0.290 2.521 -1.740 1.00 95.00 97 ILE A O 1
ATOM 729 N N . VAL A 1 98 ? 2.257 3.509 -1.278 1.00 92.81 98 VAL A N 1
ATOM 730 C CA . VAL A 1 98 ? 2.827 3.423 -2.622 1.00 92.81 98 VAL A CA 1
ATOM 731 C C . VAL A 1 98 ? 4.035 2.503 -2.557 1.00 92.81 98 VAL A C 1
ATOM 733 O O . VAL A 1 98 ? 5.102 2.874 -2.073 1.00 92.81 98 VAL A O 1
ATOM 736 N N . GLN A 1 99 ? 3.861 1.284 -3.052 1.00 93.62 99 GLN A N 1
ATOM 737 C CA . GLN A 1 99 ? 4.926 0.296 -3.141 1.00 93.62 99 GLN A CA 1
ATOM 738 C C . GLN A 1 99 ? 5.348 0.140 -4.604 1.00 93.62 99 GLN A C 1
ATOM 740 O O . GLN A 1 99 ? 4.520 -0.118 -5.479 1.00 93.62 99 GLN A O 1
ATOM 745 N N . HIS A 1 100 ? 6.647 0.252 -4.882 1.00 86.00 100 HIS A N 1
ATOM 746 C CA . HIS A 1 100 ? 7.189 -0.095 -6.189 1.00 86.00 100 HIS A CA 1
ATOM 747 C C . HIS A 1 100 ? 7.177 -1.618 -6.359 1.00 86.00 100 HIS A C 1
ATOM 749 O O . HIS A 1 100 ? 8.099 -2.315 -5.944 1.00 86.00 100 HIS A O 1
ATOM 755 N N . ILE A 1 101 ? 6.103 -2.123 -6.960 1.00 89.44 101 ILE A N 1
ATOM 756 C CA . ILE A 1 101 ? 5.938 -3.512 -7.391 1.00 89.44 101 ILE A CA 1
ATOM 757 C C . ILE A 1 101 ? 5.270 -3.542 -8.772 1.00 89.44 101 ILE A C 1
ATOM 759 O O . ILE A 1 101 ? 4.554 -2.598 -9.120 1.00 89.44 101 ILE A O 1
ATOM 763 N N . PRO A 1 102 ? 5.487 -4.597 -9.577 1.00 85.81 102 PRO A N 1
ATOM 764 C CA . PRO A 1 102 ? 4.815 -4.719 -10.865 1.00 85.81 102 PRO A CA 1
ATOM 765 C C . PRO A 1 102 ? 3.284 -4.807 -10.697 1.00 85.81 102 PRO A C 1
ATOM 767 O O . PRO A 1 102 ? 2.825 -5.436 -9.739 1.00 85.81 102 PRO A O 1
ATOM 770 N N . PRO A 1 103 ? 2.478 -4.277 -11.641 1.00 83.00 103 PRO A N 1
ATOM 771 C CA . PRO A 1 103 ? 1.026 -4.120 -11.476 1.00 83.00 103 PRO A CA 1
ATOM 772 C C . PRO A 1 103 ? 0.272 -5.393 -11.071 1.00 83.00 103 PRO A C 1
ATOM 774 O O . PRO A 1 103 ? -0.629 -5.350 -10.235 1.00 83.00 103 PRO A O 1
ATOM 777 N N . LYS A 1 104 ? 0.680 -6.549 -11.611 1.00 88.06 104 LYS A N 1
ATOM 778 C CA . LYS A 1 104 ? 0.074 -7.854 -11.298 1.00 88.06 104 LYS A CA 1
ATOM 779 C C . LYS A 1 104 ? 0.213 -8.268 -9.826 1.00 88.06 104 LYS A C 1
ATOM 781 O O . LYS A 1 104 ? -0.581 -9.069 -9.348 1.00 88.06 104 LYS A O 1
ATOM 786 N N . PHE A 1 105 ? 1.197 -7.726 -9.107 1.00 91.12 105 PHE A N 1
ATOM 787 C CA . PHE A 1 105 ? 1.442 -8.041 -7.699 1.00 91.12 105 PHE A CA 1
ATOM 788 C C . PHE A 1 105 ? 0.737 -7.084 -6.738 1.00 91.12 105 PHE A C 1
ATOM 790 O O . PHE A 1 105 ? 0.598 -7.421 -5.566 1.00 91.12 105 PHE A O 1
ATOM 797 N N . SER A 1 106 ? 0.259 -5.925 -7.204 1.00 90.81 106 SER A N 1
ATOM 798 C CA . SER A 1 106 ? -0.391 -4.934 -6.336 1.00 90.81 106 SER A CA 1
ATOM 799 C C . SER A 1 106 ? -1.635 -5.490 -5.652 1.00 90.81 106 SER A C 1
ATOM 801 O O . SER A 1 106 ? -1.805 -5.309 -4.448 1.00 90.81 106 SER A O 1
ATOM 803 N N . ARG A 1 107 ? -2.467 -6.236 -6.391 1.00 93.00 107 ARG A N 1
ATOM 804 C CA . ARG A 1 107 ? -3.649 -6.896 -5.824 1.00 93.00 107 ARG A CA 1
ATOM 805 C C . ARG A 1 107 ? -3.269 -7.966 -4.803 1.00 93.00 107 ARG A C 1
ATOM 807 O O . ARG A 1 107 ? -3.758 -7.932 -3.685 1.00 93.00 107 ARG A O 1
ATOM 814 N N . MET A 1 108 ? -2.327 -8.845 -5.152 1.00 95.81 108 MET A N 1
ATOM 815 C CA . MET A 1 108 ? -1.844 -9.892 -4.242 1.00 95.81 108 MET A CA 1
ATOM 816 C C . MET A 1 108 ? -1.250 -9.314 -2.951 1.00 95.81 108 MET A C 1
ATOM 818 O O . MET A 1 108 ? -1.425 -9.878 -1.875 1.00 95.81 108 MET A O 1
ATOM 822 N N . PHE A 1 109 ? -0.546 -8.184 -3.050 1.00 95.38 109 PHE A N 1
ATOM 823 C CA . PHE A 1 109 ? -0.004 -7.482 -1.894 1.00 95.38 109 PHE A CA 1
ATOM 824 C C . PHE A 1 109 ? -1.119 -6.944 -0.988 1.00 95.38 109 PHE A C 1
ATOM 826 O O . PHE A 1 109 ? -1.080 -7.188 0.216 1.00 95.38 109 PHE A O 1
ATOM 833 N N . ALA A 1 110 ? -2.130 -6.281 -1.559 1.00 95.25 110 ALA A N 1
ATOM 834 C CA . ALA A 1 110 ? -3.285 -5.790 -0.808 1.00 95.25 110 ALA A CA 1
ATOM 835 C C . ALA A 1 110 ? -4.065 -6.934 -0.134 1.00 95.25 110 ALA A C 1
ATOM 837 O O . ALA A 1 110 ? -4.339 -6.859 1.063 1.00 95.25 110 ALA A O 1
ATOM 838 N N . ASP A 1 111 ? -4.331 -8.025 -0.859 1.00 96.69 111 ASP A N 1
ATOM 839 C CA . ASP A 1 111 ? -5.039 -9.200 -0.336 1.00 96.69 111 ASP A CA 1
ATOM 840 C C . ASP A 1 111 ? -4.262 -9.863 0.821 1.00 96.69 111 ASP A C 1
ATOM 842 O O . ASP A 1 111 ? -4.845 -10.259 1.836 1.00 96.69 111 ASP A O 1
ATOM 846 N N . ARG A 1 112 ? -2.924 -9.932 0.722 1.00 96.38 112 ARG A N 1
ATOM 847 C CA . ARG A 1 112 ? -2.062 -10.407 1.818 1.00 96.38 112 ARG A CA 1
ATOM 848 C C . ARG A 1 112 ? -2.155 -9.491 3.037 1.00 96.38 112 ARG A C 1
ATOM 850 O O . ARG A 1 112 ? -2.251 -9.999 4.150 1.00 96.38 112 ARG A O 1
ATOM 857 N N . MET A 1 113 ? -2.122 -8.168 2.859 1.00 96.88 113 MET A N 1
ATOM 858 C CA . MET A 1 113 ? -2.224 -7.234 3.989 1.00 96.88 113 MET A CA 1
ATOM 859 C C . MET A 1 113 ? -3.586 -7.354 4.680 1.00 96.88 113 MET A C 1
ATOM 861 O O . MET A 1 113 ? -3.633 -7.472 5.902 1.00 96.88 113 MET A O 1
ATOM 865 N N . ASN A 1 114 ? -4.670 -7.430 3.906 1.00 96.50 114 ASN A N 1
ATOM 866 C CA . ASN A 1 114 ? -6.030 -7.591 4.422 1.00 96.50 114 ASN A CA 1
ATOM 867 C C . ASN A 1 114 ? -6.227 -8.905 5.199 1.00 96.50 114 ASN A C 1
ATOM 869 O O . ASN A 1 114 ? -6.924 -8.938 6.202 1.00 96.50 114 ASN A O 1
ATOM 873 N N . SER A 1 115 ? -5.601 -10.001 4.762 1.00 96.94 115 SER A N 1
ATOM 874 C CA . SER A 1 115 ? -5.711 -11.304 5.443 1.00 96.94 115 SER A CA 1
ATOM 875 C C . SER A 1 115 ? -4.746 -11.487 6.617 1.00 96.94 115 SER A C 1
ATOM 877 O O . SER A 1 115 ? -4.952 -12.375 7.440 1.00 96.94 115 SER A O 1
ATOM 879 N N . SER A 1 116 ? -3.676 -10.690 6.690 1.00 95.56 116 SER A N 1
ATOM 880 C CA . SER A 1 116 ? -2.571 -10.909 7.637 1.00 95.56 116 SER A CA 1
ATOM 881 C C . SER A 1 116 ? -2.395 -9.790 8.669 1.00 95.56 116 SER A C 1
ATOM 883 O O . SER A 1 116 ? -1.420 -9.815 9.426 1.00 95.56 116 SER A O 1
ATOM 885 N N . THR A 1 117 ? -3.282 -8.792 8.687 1.00 94.25 117 THR A N 1
ATOM 886 C CA . THR A 1 117 ? -3.247 -7.658 9.624 1.00 94.25 117 THR A CA 1
ATOM 887 C C . THR A 1 117 ? -4.615 -7.462 10.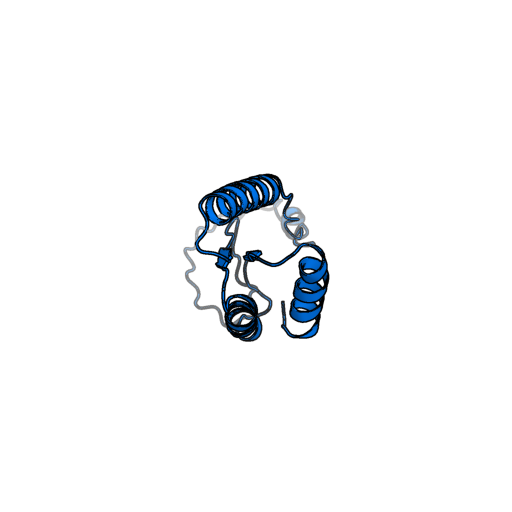279 1.00 94.25 117 THR A C 1
ATOM 889 O O . THR A 1 117 ? -5.598 -8.050 9.844 1.00 94.25 117 THR A O 1
ATOM 892 N N . ASN A 1 118 ? -4.663 -6.686 11.364 1.00 90.19 118 ASN A N 1
ATOM 893 C CA . ASN A 1 118 ? -5.890 -6.406 12.120 1.00 90.19 118 ASN A CA 1
ATOM 894 C C . ASN A 1 118 ? -6.476 -5.021 11.772 1.00 90.19 118 ASN A C 1
ATOM 896 O O . ASN A 1 118 ? -7.066 -4.370 12.633 1.00 90.19 118 ASN A O 1
ATOM 900 N N . LEU A 1 119 ? -6.206 -4.537 10.556 1.00 87.12 119 LEU A N 1
ATOM 901 C CA . LEU A 1 119 ? -6.661 -3.247 10.032 1.00 87.12 119 LEU A CA 1
ATOM 902 C C . LEU A 1 119 ? -7.877 -3.421 9.122 1.00 87.12 119 LEU A C 1
ATOM 904 O O . LEU A 1 119 ? -7.965 -4.484 8.470 1.00 87.12 119 LEU A O 1
#